Protein AF-A0AAV9CY68-F1 (afdb_monomer)

Secondary structure (DSSP, 8-state):
--HHHHHHHHHHHHHHHTSTTPPP-----S---TT----TT---------TTSHHHHHHTTT---HHHHTT---

Radius of gyration: 16.81 Å; Cα contacts (8 Å, |Δi|>4): 33; chains: 1; bounding box: 31×28×38 Å

Solvent-accessible surface area (backbone atoms only — not comparable to full-atom values): 5099 Å² total; per-residue (Å²): 125,56,74,68,58,47,50,54,52,48,48,53,49,53,61,58,45,60,41,88,96,48,69,90,75,86,85,87,67,97,70,84,70,83,91,70,83,76,56,94,82,60,82,89,83,84,85,76,75,48,78,89,38,60,70,56,29,60,66,45,67,84,72,62,58,65,46,58,69,68,68,69,57,130

Sequence (74 aa):
MDPINERKMFQQLVRAASQPSTPQCFLLTPKLLPDLEYSDACSILNIMNGPWIEMPAKAWSGGDCWGTVMGLAA

Foldseek 3Di:
DPLVVVLVVVVVVQVVQQDPPHDHDDDDDPDDRPPRDHDPSDDDDDDDCDCVPPPNVVLCVVVDDVCVSVVNDD

Mean predicted aligned error: 8.03 Å

pLDDT: mean 83.09, std 7.91, range [56.56, 92.31]

Structure (mmCIF, N/CA/C/O backbone):
data_AF-A0AAV9CY68-F1
#
_entry.id   AF-A0AAV9CY68-F1
#
loop_
_atom_site.group_PDB
_atom_site.id
_atom_site.type_symbol
_atom_site.label_atom_id
_atom_site.label_alt_id
_atom_site.label_comp_id
_atom_site.label_asym_id
_atom_site.label_entity_id
_atom_site.label_seq_id
_atom_site.pdbx_PDB_ins_code
_atom_site.Cartn_x
_atom_site.Cartn_y
_atom_site.Cartn_z
_atom_site.occupancy
_atom_site.B_iso_or_equiv
_atom_site.auth_seq_id
_atom_site.auth_comp_id
_atom_site.auth_asym_id
_atom_site.auth_atom_id
_atom_site.pdbx_PDB_model_num
ATOM 1 N N . MET A 1 1 ? 8.901 14.183 0.907 1.00 73.88 1 MET A N 1
ATOM 2 C CA . MET A 1 1 ? 8.735 14.209 2.368 1.00 73.88 1 MET A CA 1
ATOM 3 C C . MET A 1 1 ? 9.806 13.309 2.944 1.00 73.88 1 MET A C 1
ATOM 5 O O . MET A 1 1 ? 10.169 12.342 2.283 1.00 73.88 1 MET A O 1
ATOM 9 N N . ASP A 1 2 ? 10.385 13.666 4.080 1.00 88.94 2 ASP A N 1
ATOM 10 C CA . ASP A 1 2 ? 11.284 12.757 4.783 1.00 88.94 2 ASP A CA 1
ATOM 11 C C . ASP A 1 2 ? 10.492 11.546 5.324 1.00 88.94 2 ASP A C 1
ATOM 13 O O . ASP A 1 2 ? 9.284 11.662 5.562 1.00 88.94 2 ASP A O 1
ATOM 17 N N . PRO A 1 3 ? 11.143 10.388 5.533 1.00 85.44 3 PRO A N 1
ATOM 18 C CA . PRO A 1 3 ? 10.452 9.158 5.924 1.00 85.44 3 PRO A CA 1
ATOM 19 C C . PRO A 1 3 ? 9.653 9.266 7.230 1.00 85.44 3 PRO A C 1
ATOM 21 O O . PRO A 1 3 ? 8.643 8.583 7.397 1.00 85.44 3 PRO A O 1
ATOM 24 N N . ILE A 1 4 ? 10.091 10.119 8.161 1.00 89.06 4 ILE A N 1
ATOM 25 C CA . ILE A 1 4 ? 9.437 10.293 9.462 1.00 89.06 4 ILE A CA 1
ATOM 26 C C . ILE A 1 4 ? 8.115 11.037 9.281 1.00 89.06 4 ILE A C 1
ATOM 28 O O . ILE A 1 4 ? 7.077 10.593 9.776 1.00 89.06 4 ILE A O 1
ATOM 32 N N . ASN A 1 5 ? 8.135 12.156 8.561 1.00 89.00 5 ASN A N 1
ATOM 33 C CA . ASN A 1 5 ? 6.926 12.928 8.306 1.00 89.00 5 ASN A CA 1
ATOM 34 C C . ASN A 1 5 ? 5.953 12.184 7.388 1.00 89.00 5 ASN A C 1
ATOM 36 O O . ASN A 1 5 ? 4.749 12.236 7.633 1.00 89.00 5 ASN A O 1
ATOM 40 N N . GLU A 1 6 ? 6.453 11.440 6.397 1.00 89.19 6 GLU A N 1
ATOM 41 C CA . GLU A 1 6 ? 5.610 10.647 5.492 1.00 89.19 6 GLU A CA 1
ATOM 42 C C . GLU A 1 6 ? 4.821 9.587 6.272 1.00 89.19 6 GLU A C 1
ATOM 44 O O . GLU A 1 6 ? 3.607 9.465 6.105 1.00 89.19 6 GLU A O 1
ATOM 49 N N . ARG A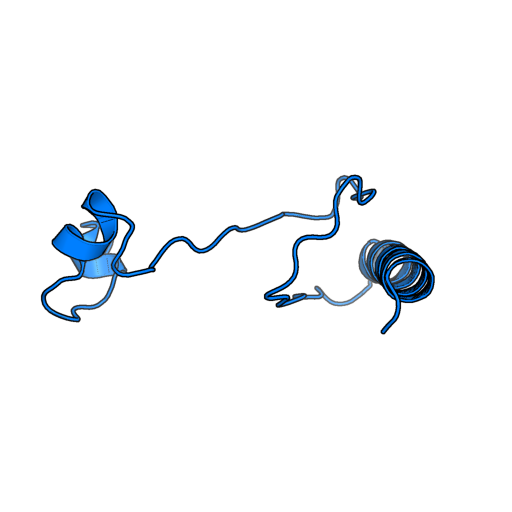 1 7 ? 5.473 8.916 7.231 1.00 89.75 7 ARG A N 1
ATOM 50 C CA . ARG A 1 7 ? 4.824 7.964 8.141 1.00 89.75 7 ARG A CA 1
ATOM 51 C C . ARG A 1 7 ? 3.763 8.620 9.022 1.00 89.75 7 ARG A C 1
ATOM 53 O O . ARG A 1 7 ? 2.654 8.103 9.132 1.00 89.75 7 ARG A O 1
ATOM 60 N N . LYS A 1 8 ? 4.086 9.758 9.646 1.00 91.06 8 LYS A N 1
ATOM 61 C CA . LYS A 1 8 ? 3.135 10.481 10.508 1.00 91.06 8 LYS A CA 1
ATOM 62 C C . LYS A 1 8 ? 1.906 10.926 9.724 1.00 91.06 8 LYS A C 1
ATOM 64 O O . LYS A 1 8 ? 0.785 10.733 10.186 1.00 91.06 8 LYS A O 1
ATOM 69 N N . MET A 1 9 ? 2.112 11.481 8.532 1.00 91.38 9 MET A N 1
ATOM 70 C CA . MET A 1 9 ? 1.027 11.884 7.640 1.00 91.38 9 MET A CA 1
ATOM 71 C C . MET A 1 9 ? 0.165 10.696 7.221 1.00 91.38 9 MET A C 1
ATOM 73 O O . MET A 1 9 ? -1.059 10.782 7.297 1.00 91.38 9 MET A O 1
ATOM 77 N N . PHE A 1 10 ? 0.785 9.577 6.844 1.00 90.81 10 PHE A N 1
ATOM 78 C CA . PHE A 1 10 ? 0.064 8.360 6.484 1.00 90.81 10 PHE A CA 1
ATOM 79 C C . PHE A 1 10 ? -0.827 7.862 7.630 1.00 90.81 10 PHE A C 1
ATOM 81 O O . PHE A 1 10 ? -2.010 7.608 7.423 1.00 90.81 10 PHE A O 1
ATOM 88 N N . GLN A 1 11 ? -0.300 7.787 8.856 1.00 90.31 11 GLN A N 1
ATOM 89 C CA . GLN A 1 11 ? -1.079 7.346 10.018 1.00 90.31 11 GLN A CA 1
ATOM 90 C C . GLN A 1 11 ? -2.278 8.259 10.302 1.00 90.31 11 GLN A C 1
ATOM 92 O O . GLN A 1 11 ? -3.360 7.768 10.622 1.00 90.31 11 GLN A O 1
ATOM 97 N N . GLN A 1 12 ? -2.111 9.579 10.175 1.00 91.56 12 GLN A N 1
ATOM 98 C CA . GLN A 1 12 ? -3.224 10.521 10.328 1.00 91.56 12 GLN A CA 1
ATOM 99 C C . GLN A 1 12 ? -4.284 10.314 9.244 1.00 91.56 12 GLN A C 1
ATOM 101 O O . GLN A 1 12 ? -5.474 10.293 9.550 1.00 91.56 12 GLN A O 1
ATOM 106 N N . LEU A 1 13 ? -3.857 10.092 7.998 1.00 91.56 13 LEU A N 1
ATOM 107 C CA . LEU A 1 13 ? -4.757 9.812 6.884 1.00 91.56 13 LEU A CA 1
ATOM 108 C C . LEU A 1 13 ? -5.557 8.526 7.116 1.00 91.56 13 LEU A C 1
ATOM 110 O O . LEU A 1 13 ? -6.779 8.556 7.009 1.00 91.56 13 LEU A O 1
ATOM 114 N N . VAL A 1 14 ? -4.902 7.426 7.503 1.00 90.38 14 VAL A N 1
ATOM 115 C CA . VAL A 1 14 ? -5.584 6.153 7.796 1.00 90.38 14 VAL A CA 1
ATOM 116 C C . VAL A 1 14 ? -6.583 6.318 8.940 1.00 90.38 14 VAL A C 1
ATOM 118 O O . VAL A 1 14 ? -7.727 5.887 8.814 1.00 90.38 14 VAL A O 1
ATOM 121 N N . ARG A 1 15 ? -6.197 6.986 10.034 1.00 91.12 15 ARG A N 1
ATOM 122 C CA . ARG A 1 15 ? -7.088 7.224 11.182 1.00 91.12 15 ARG A CA 1
ATOM 123 C C . ARG A 1 15 ? -8.300 8.076 10.826 1.00 91.12 15 ARG A C 1
ATOM 125 O O . ARG A 1 15 ? -9.379 7.809 11.340 1.00 91.12 15 ARG A O 1
ATOM 132 N N . ALA A 1 16 ? -8.131 9.097 9.990 1.00 91.81 16 ALA A N 1
ATOM 133 C CA . ALA A 1 16 ? -9.232 9.954 9.565 1.00 91.81 16 ALA A CA 1
ATOM 134 C C . ALA A 1 16 ? -10.158 9.230 8.578 1.00 91.81 16 ALA A C 1
ATOM 136 O O . ALA A 1 16 ? -11.373 9.288 8.725 1.00 91.81 16 ALA A O 1
ATOM 137 N N . ALA A 1 17 ? -9.593 8.509 7.607 1.00 92.31 17 ALA A N 1
ATOM 138 C CA . ALA A 1 17 ? -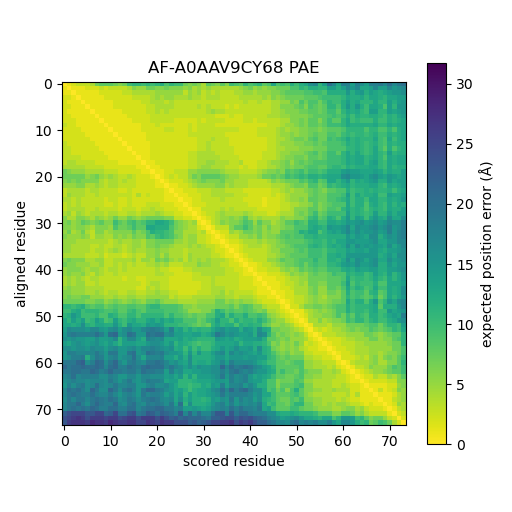10.357 7.801 6.584 1.00 92.31 17 ALA A CA 1
ATOM 139 C C . ALA A 1 17 ? -11.138 6.594 7.126 1.00 92.31 17 ALA A C 1
ATOM 141 O O . ALA A 1 17 ? -12.157 6.236 6.546 1.00 92.31 17 ALA A O 1
ATOM 142 N N . SER A 1 18 ? -10.680 5.985 8.225 1.00 91.19 18 SER A N 1
ATOM 143 C CA . SER A 1 18 ? -11.281 4.769 8.799 1.00 91.19 18 SER A CA 1
ATOM 144 C C . SER A 1 18 ? -12.429 5.034 9.787 1.00 91.19 18 SER A C 1
ATOM 146 O O . SER A 1 18 ? -12.909 4.097 10.422 1.00 91.19 18 SER A O 1
ATOM 148 N N . GLN A 1 19 ? -12.849 6.288 9.988 1.00 91.88 19 GLN A N 1
ATOM 149 C CA . GLN A 1 19 ? -13.939 6.601 10.919 1.00 91.88 19 GLN A CA 1
ATOM 150 C C . GLN A 1 19 ? -15.315 6.236 10.334 1.00 91.88 19 GLN A C 1
ATOM 152 O O . GLN A 1 19 ? -15.498 6.204 9.120 1.00 91.88 19 GLN A O 1
ATOM 157 N N . PRO A 1 20 ? -16.331 5.974 11.173 1.00 91.94 20 PRO A N 1
ATOM 158 C CA . PRO A 1 20 ? -17.694 5.825 10.684 1.00 91.94 20 PRO A CA 1
ATOM 159 C C . PRO A 1 20 ? -18.165 7.091 9.961 1.00 91.94 20 PRO A C 1
ATOM 161 O O . PRO A 1 20 ? -17.866 8.207 10.385 1.00 91.94 20 PRO A O 1
ATOM 164 N N . SER A 1 21 ? -18.952 6.911 8.900 1.00 91.25 21 SER A N 1
ATOM 165 C CA . SER A 1 21 ? -19.551 8.010 8.129 1.00 91.25 21 SER A CA 1
ATOM 166 C C . SER A 1 21 ? -18.547 8.941 7.432 1.00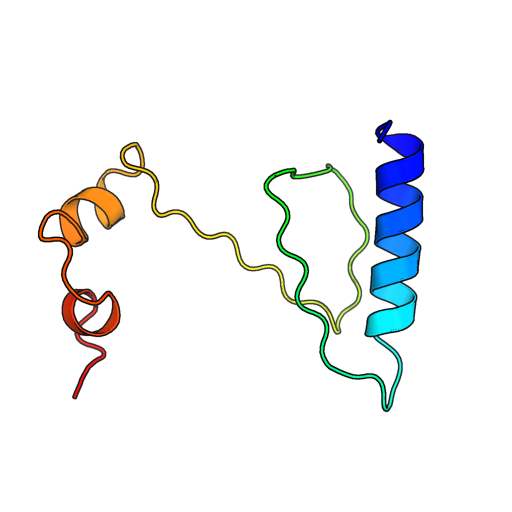 91.25 21 SER A C 1
ATOM 168 O O . SER A 1 21 ? -18.907 10.061 7.068 1.00 91.25 21 SER A O 1
ATOM 170 N N . THR A 1 22 ? -17.309 8.494 7.200 1.00 91.75 22 THR A N 1
ATOM 171 C CA . THR A 1 22 ? -16.357 9.191 6.327 1.00 91.75 22 THR A CA 1
ATOM 172 C C . THR A 1 22 ? -16.427 8.661 4.892 1.00 91.75 22 THR A C 1
ATOM 174 O O . THR A 1 22 ? -16.734 7.486 4.672 1.00 91.75 22 THR A O 1
ATOM 177 N N . PRO A 1 23 ? -16.157 9.506 3.879 1.00 91.88 23 PRO A N 1
ATOM 178 C CA . PRO A 1 23 ? -16.038 9.040 2.503 1.00 91.88 23 PRO A CA 1
ATOM 179 C C . PRO A 1 23 ? -14.910 8.017 2.347 1.00 91.88 23 PRO A C 1
ATOM 181 O O . PRO A 1 23 ? -13.874 8.110 3.010 1.00 91.88 23 PRO A O 1
ATOM 184 N N . GLN A 1 24 ? -15.077 7.085 1.408 1.00 91.31 24 GLN A N 1
ATOM 185 C CA . GLN A 1 24 ? -14.016 6.154 1.039 1.00 91.31 24 GLN A CA 1
ATOM 186 C C . GLN A 1 24 ? -12.809 6.920 0.477 1.00 91.31 24 GLN A C 1
ATOM 188 O O . GLN A 1 24 ? -12.943 7.741 -0.432 1.00 91.31 24 GLN A O 1
ATOM 193 N N . CYS A 1 25 ? -11.621 6.635 1.008 1.00 91.69 25 CYS A N 1
ATOM 194 C CA . CYS A 1 25 ? -10.370 7.253 0.581 1.00 91.69 25 CYS A CA 1
ATOM 195 C C . CYS A 1 25 ? -9.524 6.248 -0.208 1.00 91.69 25 CYS A C 1
ATOM 197 O O . CYS A 1 25 ? -9.225 5.163 0.289 1.00 91.69 25 CYS A O 1
ATOM 199 N N . PHE A 1 26 ? -9.106 6.628 -1.417 1.00 92.19 26 PHE A N 1
ATOM 200 C CA . PHE A 1 26 ? -8.129 5.883 -2.208 1.00 92.19 26 PHE A CA 1
ATOM 201 C C . PHE A 1 26 ? -6.789 6.612 -2.173 1.00 92.19 26 PHE A C 1
ATOM 203 O O . PHE A 1 26 ? -6.669 7.732 -2.669 1.00 92.19 26 PHE A O 1
ATOM 210 N N . LEU A 1 27 ? -5.775 5.964 -1.604 1.00 89.88 27 LEU A N 1
ATOM 211 C CA . LEU A 1 27 ? -4.409 6.469 -1.605 1.00 89.88 27 LEU A CA 1
ATOM 212 C C . LEU A 1 27 ? -3.596 5.738 -2.674 1.00 89.88 27 LEU A C 1
ATOM 214 O O . LEU A 1 27 ? -3.276 4.562 -2.520 1.00 89.88 27 LEU A O 1
ATOM 218 N N . LEU A 1 28 ? -3.228 6.452 -3.737 1.00 90.69 28 LEU A N 1
ATOM 219 C CA . LEU A 1 28 ? -2.256 5.965 -4.710 1.00 90.69 28 LEU A CA 1
ATOM 220 C C . LEU A 1 28 ? -0.867 6.450 -4.305 1.00 90.69 28 LEU A C 1
ATOM 222 O O . LEU A 1 28 ? -0.601 7.651 -4.285 1.00 90.69 28 LEU A O 1
ATOM 226 N N . THR A 1 29 ? 0.027 5.513 -4.001 1.00 86.06 29 THR A N 1
ATOM 227 C CA . THR A 1 29 ? 1.425 5.816 -3.698 1.00 86.06 29 THR A CA 1
ATOM 228 C C . THR A 1 29 ? 2.352 4.897 -4.492 1.00 86.06 29 THR A C 1
ATOM 230 O O . THR A 1 29 ? 2.176 3.681 -4.457 1.00 86.06 29 THR A O 1
ATOM 233 N N . PRO A 1 30 ? 3.365 5.441 -5.194 1.00 81.31 30 PRO A N 1
ATOM 234 C CA . PRO A 1 30 ? 4.437 4.634 -5.771 1.00 81.31 30 PRO A CA 1
ATOM 235 C C . PRO A 1 30 ? 5.487 4.235 -4.718 1.00 81.31 30 PRO A C 1
ATOM 237 O O . PRO A 1 30 ? 6.429 3.512 -5.029 1.00 81.31 30 PRO A O 1
ATOM 240 N N . LYS A 1 31 ? 5.373 4.746 -3.483 1.00 74.00 31 LYS A N 1
ATOM 241 C CA . LYS A 1 31 ? 6.311 4.506 -2.387 1.00 74.00 31 LYS A CA 1
ATOM 242 C C . LYS A 1 31 ? 5.721 3.534 -1.380 1.00 74.00 31 LYS A C 1
ATOM 244 O O . LYS A 1 31 ? 4.663 3.794 -0.806 1.00 74.00 31 LYS A O 1
ATOM 249 N N . LEU A 1 32 ? 6.464 2.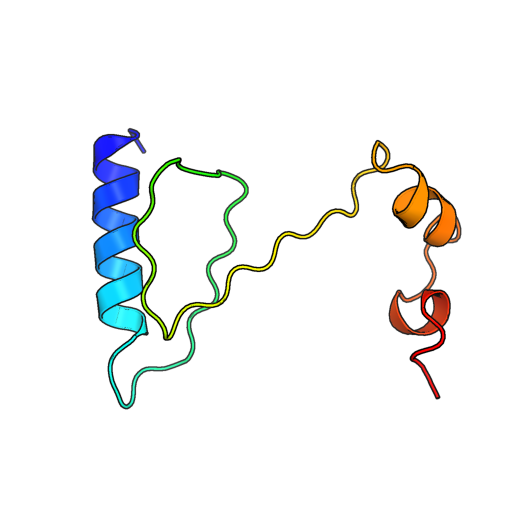464 -1.126 1.00 70.38 32 LEU A N 1
ATOM 250 C CA . LEU A 1 32 ? 6.203 1.530 -0.040 1.00 70.38 32 LEU A CA 1
ATOM 251 C C . LEU A 1 32 ? 7.059 1.946 1.157 1.00 70.38 32 LEU A C 1
ATOM 253 O O . LEU A 1 32 ? 8.282 1.811 1.128 1.00 70.38 32 LEU A O 1
ATOM 257 N N . LEU A 1 33 ? 6.425 2.486 2.198 1.00 77.44 33 LEU A N 1
ATOM 258 C CA . LEU A 1 33 ? 7.098 2.676 3.479 1.00 77.44 33 LEU A CA 1
ATOM 259 C C . LEU A 1 33 ? 7.008 1.361 4.266 1.00 77.44 33 LEU A C 1
ATOM 261 O O . LEU A 1 33 ? 5.907 0.823 4.408 1.00 77.44 33 LEU A O 1
ATOM 265 N N . PRO A 1 34 ? 8.128 0.835 4.787 1.00 79.00 34 PRO A N 1
ATOM 266 C CA . PRO A 1 34 ? 8.097 -0.364 5.614 1.00 79.00 34 PRO A CA 1
ATOM 267 C C . PRO A 1 34 ? 7.382 -0.085 6.941 1.00 79.00 34 PRO A C 1
ATOM 269 O O . PRO A 1 34 ? 7.391 1.049 7.437 1.00 79.00 34 PRO A O 1
ATOM 272 N N . ASP A 1 35 ? 6.779 -1.124 7.517 1.00 82.69 35 ASP A N 1
ATOM 273 C CA . ASP A 1 35 ? 6.176 -1.109 8.857 1.00 82.69 35 ASP A CA 1
ATOM 274 C C . ASP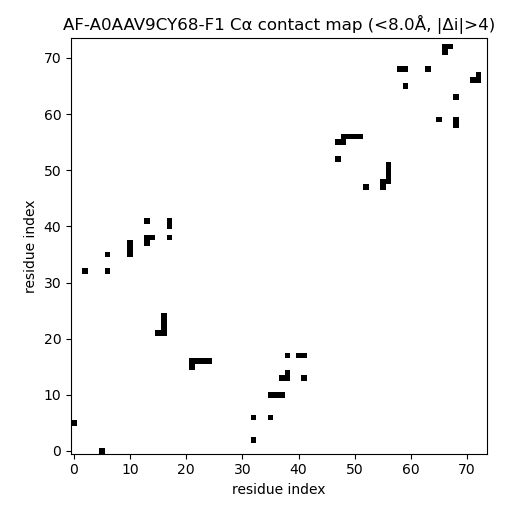 A 1 35 ? 5.095 -0.029 9.049 1.00 82.69 35 ASP A C 1
ATOM 276 O O . ASP A 1 35 ? 5.033 0.648 10.078 1.00 82.69 35 ASP A O 1
ATOM 280 N N . LEU A 1 36 ? 4.280 0.221 8.020 1.00 83.19 36 LEU A N 1
ATOM 281 C CA . LEU A 1 36 ? 3.097 1.068 8.165 1.00 83.19 36 LEU A CA 1
ATOM 282 C C . LEU A 1 36 ? 2.013 0.333 8.957 1.00 83.19 36 LEU A C 1
ATOM 284 O O . LEU A 1 36 ? 1.750 -0.846 8.734 1.00 83.19 36 LEU A O 1
ATOM 288 N N . GLU A 1 37 ? 1.366 1.059 9.862 1.00 83.94 37 GLU A N 1
ATOM 289 C CA . GLU A 1 37 ? 0.195 0.569 10.581 1.00 83.94 37 GLU A CA 1
ATOM 290 C C . GLU A 1 37 ? -1.052 0.804 9.731 1.00 83.94 37 GLU A C 1
ATOM 292 O O . GLU A 1 37 ? -1.353 1.938 9.346 1.00 83.94 37 GLU A O 1
ATOM 297 N N . TYR A 1 38 ? -1.782 -0.272 9.464 1.00 86.62 38 TYR A N 1
ATOM 298 C CA . TYR A 1 38 ? -3.043 -0.243 8.738 1.00 86.62 38 TYR A CA 1
ATOM 299 C C . TYR A 1 38 ? -4.192 -0.534 9.703 1.00 86.62 38 TYR A C 1
ATOM 301 O O . TYR A 1 38 ? -4.040 -1.298 10.654 1.00 86.62 38 TYR A O 1
ATOM 309 N N . SER A 1 39 ? -5.338 0.101 9.469 1.00 86.69 39 SER A N 1
ATOM 310 C CA . SER A 1 39 ? -6.590 -0.243 10.150 1.00 86.69 39 SER A CA 1
ATOM 311 C C . SER A 1 39 ? -7.243 -1.439 9.456 1.00 86.69 39 SER A C 1
ATOM 313 O O . SER A 1 39 ? -7.064 -1.603 8.252 1.00 86.69 39 SER A O 1
ATOM 315 N N . ASP A 1 40 ? -8.074 -2.204 10.166 1.00 88.00 40 ASP A N 1
ATOM 316 C CA . ASP A 1 40 ? -8.909 -3.266 9.578 1.00 88.00 40 ASP A CA 1
ATOM 317 C C . ASP A 1 40 ? -9.859 -2.745 8.483 1.00 88.00 40 ASP A C 1
ATOM 319 O O . ASP A 1 40 ? -10.297 -3.496 7.615 1.00 88.00 40 ASP A O 1
ATOM 323 N N . ALA A 1 41 ? -10.157 -1.441 8.489 1.00 88.69 41 ALA A N 1
ATOM 324 C CA . ALA A 1 41 ? -10.926 -0.774 7.440 1.00 88.69 41 ALA A CA 1
ATOM 325 C C . ALA A 1 41 ? -10.103 -0.466 6.169 1.00 88.69 41 ALA A C 1
ATOM 327 O O . ALA A 1 41 ? -10.642 0.050 5.190 1.00 88.69 41 ALA A O 1
ATOM 328 N N . CYS A 1 42 ? -8.795 -0.742 6.169 1.00 89.69 42 CYS A N 1
ATOM 329 C CA . CYS A 1 42 ? -7.890 -0.448 5.066 1.00 89.69 42 CYS A CA 1
ATOM 330 C C . CYS A 1 42 ? -7.600 -1.707 4.239 1.00 89.69 42 CYS A C 1
ATOM 332 O O . CYS A 1 42 ? -7.234 -2.751 4.770 1.00 89.69 42 CYS A O 1
ATOM 334 N N . SER A 1 43 ? -7.719 -1.596 2.916 1.00 89.56 43 SER A N 1
ATOM 335 C CA . SER A 1 43 ? -7.324 -2.643 1.969 1.00 89.56 43 SER A CA 1
ATOM 336 C C . SER A 1 43 ? -6.135 -2.176 1.138 1.00 89.56 43 SER A C 1
ATOM 338 O O . SER A 1 43 ? -6.161 -1.083 0.573 1.00 89.56 43 SER A O 1
ATOM 340 N N . ILE A 1 44 ? -5.104 -3.016 1.040 1.00 87.69 44 ILE A N 1
ATOM 341 C CA . ILE A 1 44 ? -3.900 -2.732 0.253 1.00 87.69 44 ILE A CA 1
ATOM 342 C C . ILE A 1 44 ? -3.995 -3.483 -1.070 1.00 87.69 44 ILE A C 1
ATOM 344 O O . ILE A 1 44 ? -4.077 -4.711 -1.089 1.00 87.69 44 ILE A O 1
ATOM 348 N N . LEU A 1 45 ? -3.938 -2.744 -2.175 1.00 88.44 45 LEU A N 1
ATOM 349 C CA . LEU A 1 45 ? -3.879 -3.311 -3.516 1.00 88.44 45 LEU A CA 1
ATOM 350 C C . LEU A 1 45 ? -2.519 -3.008 -4.145 1.00 88.44 45 LEU A C 1
ATOM 352 O O . LEU A 1 45 ? -2.196 -1.853 -4.410 1.00 88.44 45 LEU A O 1
ATOM 356 N N . ASN A 1 46 ? -1.750 -4.059 -4.427 1.00 85.25 46 ASN A N 1
ATOM 357 C CA . ASN A 1 46 ? -0.507 -3.950 -5.185 1.00 85.25 46 ASN A CA 1
ATOM 358 C C . ASN A 1 46 ? -0.782 -4.250 -6.659 1.00 85.25 46 ASN A C 1
ATOM 360 O O . ASN A 1 46 ? -1.148 -5.371 -7.013 1.00 85.25 46 ASN A O 1
ATOM 364 N N . ILE A 1 47 ? -0.601 -3.247 -7.519 1.00 80.94 47 ILE A N 1
ATOM 365 C CA . ILE A 1 47 ? -0.776 -3.390 -8.966 1.00 80.94 47 ILE A CA 1
ATOM 366 C C . ILE A 1 47 ? 0.574 -3.748 -9.584 1.00 80.94 47 ILE A C 1
ATOM 368 O O . ILE A 1 47 ? 1.504 -2.947 -9.598 1.00 80.94 47 ILE A O 1
ATOM 372 N N . MET A 1 48 ? 0.660 -4.970 -10.098 1.00 74.94 48 MET A N 1
ATOM 373 C CA . MET A 1 48 ? 1.886 -5.587 -10.599 1.00 74.94 48 MET A CA 1
ATOM 374 C C . MET A 1 48 ? 1.783 -5.802 -12.116 1.00 74.94 48 MET A C 1
ATOM 376 O O . MET A 1 48 ? 1.763 -6.931 -12.600 1.00 74.94 48 MET A O 1
ATOM 380 N N . ASN A 1 49 ? 1.693 -4.705 -12.870 1.00 74.19 49 ASN A N 1
ATOM 381 C CA . ASN A 1 49 ? 1.540 -4.699 -14.334 1.00 74.19 49 ASN A CA 1
ATOM 382 C C . ASN A 1 49 ? 2.823 -4.307 -15.093 1.00 74.19 49 ASN A C 1
ATOM 384 O O . ASN A 1 49 ? 2.770 -3.978 -16.277 1.00 74.19 49 ASN A O 1
ATOM 388 N N . GLY A 1 50 ? 3.974 -4.293 -14.417 1.00 71.31 50 GLY A N 1
ATOM 389 C CA . GLY A 1 50 ? 5.245 -3.930 -15.039 1.00 71.31 50 GLY A CA 1
ATOM 390 C C . GLY A 1 50 ? 5.720 -4.973 -16.064 1.00 71.31 50 GLY A C 1
ATOM 391 O O . GLY A 1 50 ? 5.459 -6.164 -15.888 1.00 71.31 50 GLY A O 1
ATOM 392 N N . PRO A 1 51 ? 6.491 -4.568 -17.091 1.00 70.69 51 PRO A N 1
ATOM 393 C CA . PRO A 1 51 ? 6.978 -5.471 -18.140 1.00 70.69 51 PRO A CA 1
ATOM 394 C C . PRO A 1 51 ? 7.948 -6.546 -17.624 1.00 70.69 51 PRO A C 1
ATOM 396 O O . PRO A 1 51 ? 8.163 -7.554 -18.286 1.00 70.69 51 PRO A O 1
ATOM 399 N N . TRP A 1 52 ? 8.514 -6.355 -16.429 1.00 74.31 52 TRP A N 1
ATOM 400 C CA . TRP A 1 52 ? 9.401 -7.317 -15.766 1.00 74.31 52 TRP A CA 1
ATOM 401 C C . TRP A 1 52 ? 8.658 -8.409 -14.986 1.00 74.31 52 TRP A C 1
ATOM 403 O O . TRP A 1 52 ? 9.290 -9.237 -14.336 1.00 74.31 52 TRP A O 1
ATOM 413 N N . ILE A 1 53 ? 7.324 -8.417 -15.026 1.00 78.06 53 ILE A N 1
ATOM 414 C CA . ILE A 1 53 ? 6.496 -9.435 -14.381 1.00 78.06 53 ILE A CA 1
ATOM 415 C C . ILE A 1 53 ? 6.000 -10.347 -15.494 1.00 78.06 53 ILE A C 1
ATOM 417 O O . ILE A 1 53 ? 4.969 -10.088 -16.108 1.00 78.06 53 ILE A O 1
ATOM 421 N N . GLU A 1 54 ? 6.793 -11.375 -15.803 1.00 73.56 54 GLU A N 1
ATOM 422 C CA . GLU A 1 54 ? 6.672 -12.136 -17.053 1.00 73.56 54 GLU A CA 1
ATOM 423 C C . GLU A 1 54 ? 5.261 -12.666 -17.315 1.00 73.56 54 GLU A C 1
ATOM 425 O O . GLU A 1 54 ? 4.763 -12.523 -18.428 1.00 73.56 54 GLU A O 1
ATOM 430 N N . MET A 1 55 ? 4.591 -13.256 -16.317 1.00 76.00 55 MET A N 1
ATOM 431 C CA . MET A 1 55 ? 3.278 -13.874 -16.543 1.00 76.00 55 MET A CA 1
ATOM 432 C C . MET A 1 55 ? 2.180 -12.841 -16.881 1.00 76.00 55 MET A C 1
ATOM 434 O O . MET A 1 55 ? 1.576 -12.978 -17.946 1.00 76.00 55 MET A O 1
ATOM 438 N N . PRO A 1 56 ? 1.925 -11.789 -16.071 1.00 73.62 56 PRO A N 1
ATOM 439 C CA . PRO A 1 56 ? 0.958 -10.744 -16.421 1.00 73.62 56 PRO A CA 1
ATOM 440 C C . PRO A 1 56 ? 1.364 -9.921 -17.646 1.00 73.62 56 PRO A C 1
ATOM 442 O O . PRO A 1 56 ? 0.511 -9.615 -18.472 1.00 73.62 56 PRO A O 1
ATOM 445 N N . ALA A 1 57 ? 2.652 -9.592 -17.802 1.00 74.00 57 ALA A N 1
ATOM 446 C CA . ALA A 1 57 ? 3.136 -8.825 -18.950 1.00 74.00 57 ALA A CA 1
ATOM 447 C C . ALA A 1 57 ? 2.938 -9.592 -20.264 1.00 74.00 57 ALA A C 1
ATOM 449 O O . ALA A 1 57 ? 2.538 -9.009 -21.270 1.00 74.00 57 ALA A O 1
ATOM 450 N N . LYS A 1 58 ? 3.154 -10.913 -20.246 1.00 76.62 58 LYS A N 1
ATOM 451 C CA . LYS A 1 58 ? 2.867 -11.793 -21.382 1.00 76.62 58 LYS A CA 1
ATOM 452 C C . LYS A 1 58 ? 1.368 -11.918 -21.643 1.00 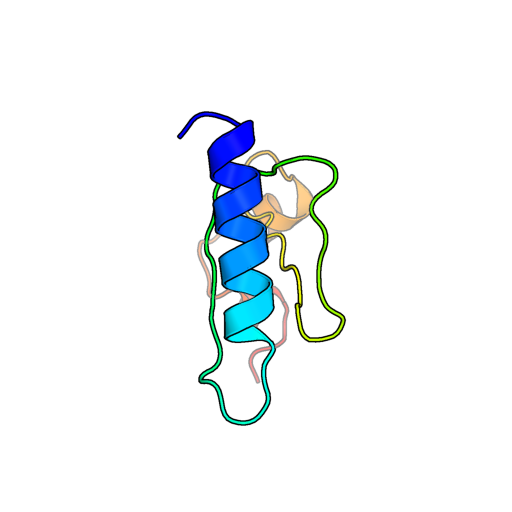76.62 58 LYS A C 1
ATOM 454 O O . LYS A 1 58 ? 0.968 -11.915 -22.799 1.00 76.62 58 LYS A O 1
ATOM 459 N N . ALA A 1 59 ? 0.542 -12.011 -20.601 1.00 77.81 59 ALA A N 1
ATOM 460 C CA . ALA A 1 59 ? -0.913 -12.055 -20.758 1.00 77.81 59 ALA A CA 1
ATOM 461 C C . ALA A 1 59 ? -1.474 -10.748 -21.350 1.00 77.81 59 ALA A C 1
ATOM 463 O O . ALA A 1 59 ? -2.414 -10.783 -22.137 1.00 77.81 59 ALA A O 1
ATOM 464 N N . TRP A 1 60 ? -0.874 -9.601 -21.016 1.00 75.69 60 TRP A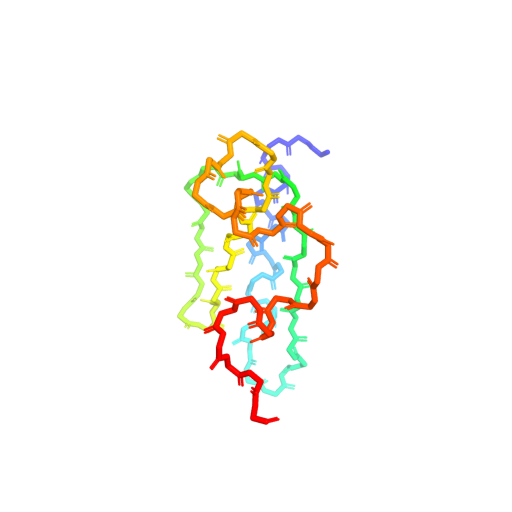 N 1
ATOM 465 C CA . TRP A 1 60 ? -1.315 -8.282 -21.475 1.00 75.69 60 TRP A CA 1
ATOM 466 C C . TRP A 1 60 ? -0.581 -7.765 -22.722 1.00 75.69 60 TRP A C 1
ATOM 468 O O . TRP A 1 60 ? -0.749 -6.608 -23.103 1.00 75.69 60 TRP A O 1
ATOM 478 N N . SER A 1 61 ? 0.223 -8.594 -23.397 1.00 76.75 61 SER A N 1
ATOM 479 C CA . SER A 1 61 ? 1.087 -8.142 -24.499 1.00 76.75 61 SER A CA 1
ATOM 480 C C . SER A 1 61 ? 0.327 -7.539 -25.688 1.00 76.75 61 SER A C 1
ATOM 482 O O . SER A 1 61 ? 0.916 -6.803 -26.475 1.00 76.75 61 SER A O 1
ATOM 484 N N . GLY A 1 62 ? -0.962 -7.861 -25.832 1.00 79.94 62 GLY A N 1
ATOM 485 C CA . GLY A 1 62 ? -1.846 -7.322 -26.870 1.00 79.94 62 GLY A CA 1
ATOM 486 C C . GLY A 1 62 ? -2.446 -5.947 -26.556 1.00 79.94 62 GLY A C 1
ATOM 487 O O . GLY A 1 62 ? -3.018 -5.328 -27.446 1.00 79.94 62 GLY A O 1
ATOM 488 N N . GLY A 1 63 ? -2.316 -5.446 -25.319 1.00 76.12 63 GLY A N 1
ATOM 489 C CA . GLY A 1 63 ? -2.932 -4.183 -24.892 1.00 76.12 63 GLY A CA 1
ATOM 490 C C . GLY A 1 63 ? -4.457 -4.241 -24.726 1.00 76.12 63 GLY A C 1
ATOM 491 O O . GLY A 1 63 ? -5.093 -3.200 -24.565 1.00 76.12 63 GLY A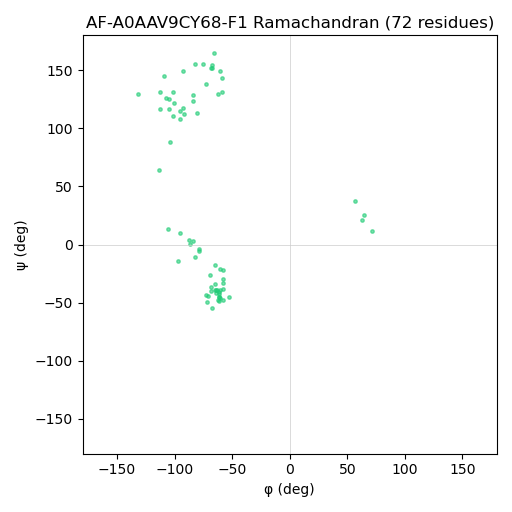 O 1
ATOM 492 N N . ASP A 1 64 ? -5.044 -5.438 -24.748 1.00 82.94 64 ASP A N 1
ATOM 493 C CA . ASP A 1 64 ? -6.481 -5.657 -24.580 1.00 82.94 64 ASP A CA 1
ATOM 494 C C . ASP A 1 64 ? -6.977 -5.271 -23.174 1.00 82.94 64 ASP A C 1
ATOM 496 O O . ASP A 1 64 ? -6.208 -5.130 -22.218 1.00 82.94 64 ASP A O 1
ATOM 500 N N . CYS A 1 65 ? -8.294 -5.126 -23.012 1.00 79.12 65 CYS A N 1
ATOM 501 C CA . CYS A 1 65 ? -8.896 -4.919 -21.695 1.00 79.12 65 CYS A CA 1
ATOM 502 C C . CYS A 1 65 ? -8.570 -6.093 -20.753 1.00 79.12 65 CYS A C 1
ATOM 504 O O . CYS A 1 65 ? -8.811 -7.251 -21.098 1.00 79.12 65 CYS A O 1
ATOM 506 N N . TRP A 1 66 ? -8.099 -5.811 -19.530 1.00 77.88 66 TRP A N 1
ATOM 507 C CA . TRP A 1 66 ? -7.730 -6.849 -18.553 1.00 77.88 66 TRP A CA 1
ATOM 508 C C . TRP A 1 66 ? -8.886 -7.805 -18.217 1.00 77.88 66 TRP A C 1
ATOM 510 O O . TRP A 1 66 ? -8.666 -8.996 -18.018 1.00 77.88 66 TRP A O 1
ATOM 520 N N . GLY A 1 67 ? -10.132 -7.313 -18.216 1.00 77.81 67 GLY A N 1
ATOM 521 C CA . GLY A 1 67 ? -11.317 -8.159 -18.040 1.00 77.81 67 GLY A CA 1
ATOM 522 C C . GLY A 1 67 ? -11.451 -9.226 -19.133 1.00 77.81 67 GLY A C 1
ATOM 523 O O . GLY A 1 67 ? -11.771 -10.371 -18.830 1.00 77.81 67 GLY A O 1
ATOM 524 N N . THR A 1 68 ? -11.134 -8.886 -20.384 1.00 82.50 68 THR A N 1
ATOM 525 C CA . THR A 1 68 ? -11.096 -9.832 -21.510 1.00 82.50 68 THR A CA 1
ATOM 526 C C . THR A 1 68 ? -9.914 -10.792 -21.387 1.00 82.50 68 THR A C 1
ATOM 528 O O . THR A 1 68 ? -10.095 -11.997 -21.534 1.00 82.50 68 THR A O 1
ATOM 531 N N . VAL A 1 69 ? -8.726 -10.280 -21.044 1.00 79.38 69 VAL A N 1
ATOM 532 C CA . VAL A 1 69 ? -7.504 -11.088 -20.846 1.00 79.38 69 VAL A CA 1
ATOM 533 C C . VAL A 1 69 ? -7.702 -12.163 -19.774 1.00 79.38 69 VAL A C 1
ATOM 535 O O . VAL A 1 69 ? -7.236 -13.288 -19.927 1.00 79.38 69 VAL A O 1
ATOM 538 N N . MET A 1 70 ? -8.425 -11.835 -18.704 1.00 79.31 70 MET A N 1
ATOM 539 C CA . MET A 1 70 ? -8.699 -12.750 -17.593 1.00 79.31 70 MET A CA 1
ATOM 540 C C . MET A 1 70 ? -9.937 -13.636 -17.804 1.00 79.31 70 MET A C 1
ATOM 542 O O . MET A 1 70 ? -10.271 -14.414 -16.913 1.00 79.31 70 MET A 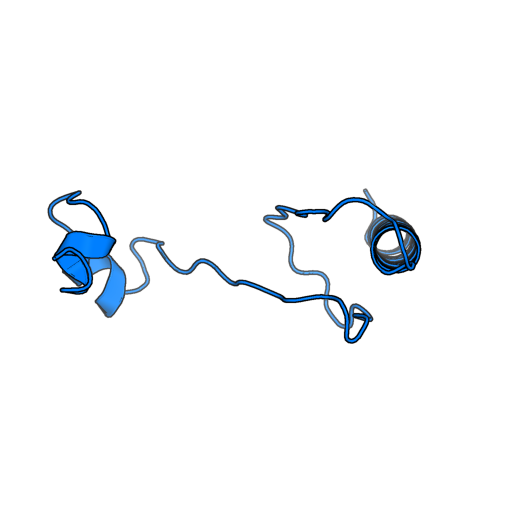O 1
ATOM 546 N N . GLY A 1 71 ? -10.643 -13.516 -18.936 1.00 79.25 71 GLY A N 1
ATOM 547 C CA . GLY A 1 71 ? -11.897 -14.243 -19.176 1.00 79.25 71 GLY A CA 1
ATOM 548 C C . GLY A 1 71 ? -13.032 -13.854 -18.218 1.00 79.25 71 GLY A C 1
ATOM 549 O O . GLY A 1 71 ? -13.918 -14.659 -17.948 1.00 79.25 71 GLY A O 1
ATOM 550 N N . LEU A 1 72 ? -12.980 -12.638 -17.668 1.00 75.44 72 LEU A N 1
ATOM 551 C CA . LEU A 1 72 ? -13.955 -12.086 -16.720 1.00 75.44 72 LEU A CA 1
ATOM 552 C C . LEU A 1 72 ? -15.011 -11.203 -17.403 1.00 75.44 72 LEU A C 1
ATOM 554 O O . LEU A 1 72 ? -16.012 -10.854 -16.781 1.00 75.44 72 LEU A O 1
ATOM 558 N N . ALA A 1 73 ? -14.779 -10.812 -18.657 1.00 62.12 73 ALA A N 1
ATOM 559 C CA . ALA A 1 73 ? -15.765 -10.123 -19.476 1.00 62.12 73 ALA A CA 1
ATOM 560 C C . ALA A 1 73 ? -16.737 -11.158 -20.068 1.00 62.12 73 ALA A C 1
ATOM 562 O O . ALA A 1 73 ? -16.316 -12.008 -20.854 1.00 62.12 73 ALA A O 1
ATOM 563 N N . ALA A 1 74 ? -18.001 -11.097 -19.640 1.00 56.56 74 ALA A N 1
ATOM 564 C CA . ALA A 1 74 ? -19.119 -11.816 -20.252 1.00 56.56 74 ALA A CA 1
ATOM 565 C C . ALA A 1 74 ? -19.499 -11.209 -21.609 1.00 56.56 74 ALA A C 1
ATOM 567 O O . ALA A 1 74 ? -19.383 -9.967 -21.745 1.00 56.56 74 ALA A O 1
#

Organism: Acorus calamus (NCBI:txid4465)